Protein AF-A0A969W1D8-F1 (afdb_monomer_lite)

pLDDT: mean 75.1, std 19.81, range [30.45, 95.0]

Foldseek 3Di:
DDPPPPPPDPVVVCPVLVVQVCVLCPPADPLLVQVLVVCVVPADAPDWDKDQQQPDPPQQPDDDPVDGGDHDDPVSSVSSVVSCVVSVQKDWPDADPNRITTIHGHRGPPPPPPDD

Structure (mmCIF, N/CA/C/O backbone):
data_AF-A0A969W1D8-F1
#
_entry.id   AF-A0A969W1D8-F1
#
loop_
_atom_site.group_PDB
_atom_site.id
_atom_site.type_symbol
_atom_site.label_atom_id
_atom_site.label_alt_id
_atom_site.label_comp_id
_atom_site.label_asym_id
_atom_site.label_entity_id
_atom_site.label_seq_id
_atom_site.pdbx_PDB_ins_code
_atom_site.Cartn_x
_atom_site.Cartn_y
_atom_site.Cartn_z
_atom_site.occupancy
_atom_site.B_iso_or_equiv
_atom_site.auth_seq_id
_atom_site.auth_comp_id
_atom_site.auth_asym_id
_atom_site.auth_atom_id
_atom_site.pdbx_PDB_model_num
ATOM 1 N N . MET A 1 1 ? 41.151 0.887 -22.341 1.00 37.41 1 MET A N 1
ATOM 2 C CA . MET A 1 1 ? 39.968 1.652 -21.890 1.00 37.41 1 MET A CA 1
ATOM 3 C C . MET A 1 1 ? 38.725 0.920 -22.373 1.00 37.41 1 MET A C 1
ATOM 5 O O . MET A 1 1 ? 38.447 0.950 -23.562 1.00 37.41 1 MET A O 1
ATOM 9 N N . GLN A 1 2 ? 38.052 0.167 -21.500 1.00 39.06 2 GLN A N 1
ATOM 10 C CA . GLN A 1 2 ? 36.811 -0.531 -21.855 1.00 39.06 2 GLN A CA 1
ATOM 11 C C . GLN A 1 2 ? 35.631 0.423 -21.647 1.00 39.06 2 GLN A C 1
ATOM 13 O O . GLN A 1 2 ? 35.390 0.878 -20.533 1.00 39.06 2 GLN A O 1
ATOM 18 N N . SER A 1 3 ? 34.933 0.755 -22.734 1.00 41.88 3 SER A N 1
ATOM 19 C CA . SER A 1 3 ? 33.674 1.500 -22.707 1.00 41.88 3 SER A CA 1
ATOM 20 C C . SER A 1 3 ? 32.562 0.556 -22.252 1.00 41.88 3 SER A C 1
ATOM 22 O O . SER A 1 3 ? 32.094 -0.288 -23.019 1.00 41.88 3 SER A O 1
ATOM 24 N N . THR A 1 4 ? 32.147 0.658 -20.991 1.00 50.50 4 THR A N 1
ATOM 25 C CA . THR A 1 4 ? 30.929 0.015 -20.492 1.00 50.50 4 THR A CA 1
ATOM 26 C C . THR A 1 4 ? 29.727 0.771 -21.050 1.00 50.50 4 THR A C 1
ATOM 28 O O . THR A 1 4 ? 29.203 1.706 -20.450 1.00 50.50 4 THR A O 1
ATOM 31 N N . THR A 1 5 ? 29.285 0.382 -22.247 1.00 47.78 5 THR A N 1
ATOM 32 C CA . THR A 1 5 ? 28.036 0.899 -22.816 1.00 47.78 5 THR A CA 1
ATOM 33 C C . THR A 1 5 ? 26.881 0.343 -21.988 1.00 47.78 5 THR A C 1
ATOM 35 O O . THR A 1 5 ? 26.471 -0.804 -22.150 1.00 47.78 5 THR A O 1
ATOM 38 N N . TRP A 1 6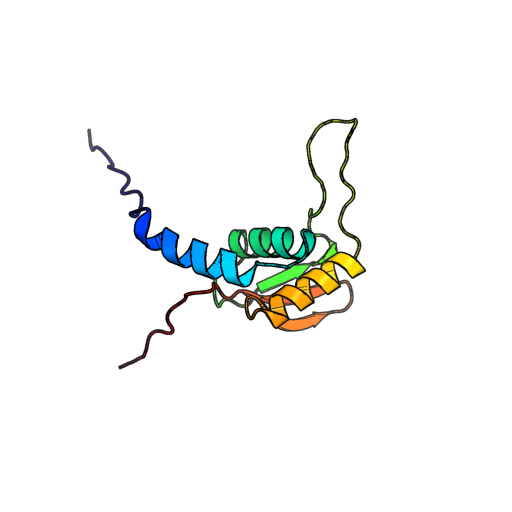 ? 26.391 1.147 -21.045 1.00 43.75 6 TRP A N 1
ATOM 39 C CA . TRP A 1 6 ? 25.188 0.862 -20.270 1.00 43.75 6 TRP A CA 1
ATOM 40 C C . TRP A 1 6 ? 24.006 0.760 -21.244 1.00 43.75 6 TRP A C 1
ATOM 42 O O . TRP A 1 6 ? 23.480 1.773 -21.711 1.00 43.75 6 TRP A O 1
ATOM 52 N N . PHE A 1 7 ? 23.589 -0.461 -21.584 1.00 45.41 7 PHE A N 1
ATOM 53 C CA . PHE A 1 7 ? 22.353 -0.690 -22.325 1.00 45.41 7 PHE A CA 1
ATOM 54 C C . PHE A 1 7 ? 21.179 -0.289 -21.426 1.00 45.41 7 PHE A C 1
ATOM 56 O O . PHE A 1 7 ? 20.684 -1.090 -20.637 1.00 45.41 7 PHE A O 1
ATOM 63 N N . LYS A 1 8 ? 20.717 0.964 -21.529 1.00 40.53 8 LYS A N 1
ATOM 64 C CA . LYS A 1 8 ? 19.390 1.331 -21.021 1.00 40.53 8 LYS A CA 1
ATOM 65 C C . LYS A 1 8 ? 18.378 0.433 -21.744 1.00 40.53 8 LYS A C 1
ATOM 67 O O . LYS A 1 8 ? 18.337 0.478 -22.976 1.00 40.53 8 LYS A O 1
ATOM 72 N N . PRO A 1 9 ? 17.580 -0.385 -21.037 1.00 44.06 9 PRO A N 1
ATOM 73 C CA . PRO A 1 9 ? 16.565 -1.190 -21.696 1.00 44.06 9 PRO A CA 1
ATOM 74 C C . PRO A 1 9 ? 15.618 -0.272 -22.481 1.00 44.06 9 PRO A C 1
ATOM 76 O O . PRO A 1 9 ? 15.277 0.824 -22.032 1.00 44.06 9 PRO A O 1
ATOM 79 N N . ALA A 1 10 ? 15.253 -0.690 -23.697 1.00 42.59 10 ALA A N 1
ATOM 80 C CA . ALA A 1 10 ? 14.449 0.111 -24.615 1.00 42.59 10 ALA A CA 1
ATOM 81 C C . ALA A 1 10 ? 13.156 0.595 -23.933 1.00 42.59 10 ALA A C 1
ATOM 83 O O . ALA A 1 10 ? 12.381 -0.220 -23.427 1.00 42.59 10 ALA A O 1
ATOM 84 N N . ARG A 1 11 ? 12.916 1.917 -23.946 1.00 43.12 11 ARG A N 1
ATOM 85 C CA . ARG A 1 11 ? 11.745 2.586 -23.334 1.00 43.12 11 ARG A CA 1
ATOM 86 C C . ARG A 1 11 ? 10.403 1.933 -23.703 1.00 43.12 11 ARG A C 1
ATOM 88 O O . ARG A 1 11 ? 9.476 1.966 -22.903 1.00 43.12 11 ARG A O 1
ATOM 95 N N . SER A 1 12 ? 10.316 1.299 -24.872 1.00 39.50 12 SER A N 1
ATOM 96 C CA . SER A 1 12 ? 9.119 0.619 -25.378 1.00 39.50 12 SER A CA 1
ATOM 97 C C . SER A 1 12 ? 8.652 -0.568 -24.529 1.00 39.50 12 SER A C 1
ATOM 99 O O . SER A 1 12 ? 7.454 -0.822 -24.474 1.00 39.50 12 SER A O 1
ATOM 101 N N . ARG A 1 13 ? 9.545 -1.267 -23.812 1.00 40.50 13 ARG A N 1
ATOM 102 C CA . ARG A 1 13 ? 9.138 -2.373 -22.919 1.00 40.50 13 ARG A CA 1
ATOM 103 C C . ARG A 1 13 ? 8.436 -1.889 -21.647 1.00 40.50 13 ARG A C 1
ATOM 105 O O . ARG A 1 13 ? 7.638 -2.625 -21.085 1.00 40.50 13 ARG A O 1
ATOM 112 N N . TYR A 1 14 ? 8.702 -0.652 -21.227 1.00 37.97 14 TYR A N 1
ATOM 113 C CA . TYR A 1 14 ? 8.064 -0.039 -20.061 1.00 37.97 14 TYR A CA 1
ATOM 114 C C . TYR A 1 14 ? 6.781 0.722 -20.414 1.00 37.97 14 TYR A C 1
ATOM 116 O O . TYR A 1 14 ? 5.942 0.888 -19.540 1.00 37.97 14 TYR A O 1
ATOM 124 N N . ALA A 1 15 ? 6.608 1.138 -21.676 1.00 37.22 15 ALA A N 1
ATOM 125 C CA . ALA A 1 15 ? 5.457 1.926 -22.127 1.00 37.22 15 ALA A CA 1
ATOM 126 C C . ALA A 1 15 ? 4.106 1.210 -21.904 1.00 37.22 15 ALA A C 1
ATOM 128 O O . ALA A 1 15 ? 3.153 1.822 -21.427 1.00 37.22 15 ALA A O 1
ATOM 129 N N . HIS A 1 16 ? 4.041 -0.100 -22.164 1.00 46.81 16 HIS A N 1
ATOM 130 C CA . HIS A 1 16 ? 2.820 -0.887 -21.951 1.00 46.81 16 HIS A CA 1
ATOM 131 C C . HIS A 1 16 ? 2.493 -1.086 -20.465 1.00 46.81 16 HIS A C 1
ATOM 133 O O . HIS A 1 16 ? 1.350 -0.907 -20.061 1.00 46.81 16 HIS A O 1
ATOM 139 N N . VAL A 1 17 ? 3.509 -1.353 -19.633 1.00 51.22 17 VAL A N 1
ATOM 140 C CA . VAL A 1 17 ? 3.343 -1.444 -18.171 1.00 51.22 17 VAL A CA 1
ATOM 141 C C . VAL A 1 17 ? 2.878 -0.101 -17.601 1.00 51.22 17 VAL A C 1
ATOM 143 O O . VAL A 1 17 ? 2.062 -0.074 -16.687 1.00 51.22 17 VAL A O 1
ATOM 146 N N . THR A 1 18 ? 3.341 1.024 -18.158 1.00 62.47 18 THR A N 1
ATOM 147 C CA . THR A 1 18 ? 2.873 2.352 -17.744 1.00 62.47 18 THR A CA 1
ATOM 148 C C . THR A 1 18 ? 1.445 2.665 -18.186 1.00 62.47 18 THR A C 1
ATOM 150 O O . THR A 1 18 ? 0.746 3.334 -17.434 1.00 62.47 18 THR A O 1
ATOM 153 N N . GLU A 1 19 ? 0.979 2.181 -19.342 1.00 67.94 19 GLU A N 1
ATOM 154 C CA . GLU A 1 19 ? -0.418 2.364 -19.774 1.00 67.94 19 GLU A CA 1
ATOM 155 C C . GLU A 1 19 ? -1.393 1.505 -18.965 1.00 67.94 19 GLU A C 1
ATOM 157 O O . GLU A 1 19 ? -2.418 2.013 -18.508 1.00 67.94 19 GLU A O 1
ATOM 162 N N . ASP A 1 20 ? -1.077 0.228 -18.746 1.00 73.88 20 ASP A N 1
ATOM 163 C CA . ASP A 1 20 ? -1.926 -0.665 -17.951 1.00 73.88 20 ASP A CA 1
ATOM 164 C C . ASP A 1 20 ? -1.955 -0.238 -16.480 1.00 73.88 20 ASP A C 1
ATOM 166 O O . ASP A 1 20 ? -3.011 -0.266 -15.849 1.00 73.88 20 ASP A O 1
ATOM 170 N N . LEU A 1 21 ? -0.828 0.248 -15.947 1.00 78.38 21 LEU A N 1
ATOM 171 C CA . LEU A 1 21 ? -0.787 0.864 -14.622 1.00 78.38 21 LEU A CA 1
ATOM 172 C C . LEU A 1 21 ? -1.586 2.169 -14.572 1.00 78.38 21 LEU A C 1
ATOM 174 O O . LEU A 1 21 ? -2.324 2.380 -13.614 1.00 78.38 21 LEU A O 1
ATOM 178 N N . ALA A 1 22 ? -1.483 3.030 -15.588 1.00 78.94 22 ALA A N 1
ATOM 179 C CA . ALA A 1 22 ? -2.255 4.269 -15.640 1.00 78.94 22 ALA A CA 1
ATOM 180 C C . ALA A 1 22 ? -3.766 3.992 -15.655 1.00 78.94 22 ALA A C 1
ATOM 182 O O . ALA A 1 22 ? -4.500 4.630 -14.906 1.00 78.94 22 ALA A O 1
ATOM 183 N N . LYS A 1 23 ? -4.218 2.990 -16.421 1.00 80.69 23 LYS A N 1
ATOM 184 C CA . LYS A 1 23 ? -5.614 2.520 -16.410 1.00 80.69 23 LYS A CA 1
ATOM 185 C C . LYS A 1 23 ? -6.003 1.931 -15.055 1.00 80.69 23 LYS A C 1
ATOM 187 O O . LYS A 1 23 ? -7.045 2.272 -14.504 1.00 80.69 23 LYS A O 1
ATOM 192 N N . ALA A 1 24 ? -5.153 1.081 -14.475 1.00 81.06 24 ALA A N 1
ATOM 193 C CA . ALA A 1 24 ? -5.409 0.472 -13.171 1.00 81.06 24 ALA A CA 1
ATOM 194 C C . ALA A 1 24 ? -5.459 1.499 -12.028 1.00 81.06 24 ALA A C 1
ATOM 196 O O . ALA A 1 24 ? -6.120 1.243 -11.021 1.00 81.06 24 ALA A O 1
ATOM 197 N N . LEU A 1 25 ? -4.818 2.659 -12.184 1.00 84.19 25 LEU A N 1
ATOM 198 C CA . LEU A 1 25 ? -4.854 3.779 -11.240 1.00 84.19 25 LEU A CA 1
ATOM 199 C C . LEU A 1 25 ? -5.867 4.870 -11.626 1.00 84.19 25 LEU A C 1
ATOM 201 O O . LEU A 1 25 ? -6.030 5.844 -10.893 1.00 84.19 25 LEU A O 1
ATOM 205 N N . GLU A 1 26 ? -6.594 4.731 -12.733 1.00 86.50 26 GLU A N 1
ATOM 206 C CA . GLU A 1 26 ? -7.586 5.724 -13.138 1.00 86.50 26 GLU A CA 1
ATOM 207 C C . GLU A 1 26 ? -8.735 5.783 -12.116 1.00 86.50 26 GLU A C 1
ATOM 209 O O . GLU A 1 26 ? -9.311 4.762 -11.728 1.00 86.50 26 GLU A O 1
ATOM 214 N N . GLY A 1 27 ? -9.042 6.983 -11.618 1.00 85.06 27 GLY A N 1
ATOM 215 C CA . GLY A 1 27 ? -10.095 7.200 -10.621 1.00 85.06 27 GLY A CA 1
ATOM 216 C C . GLY A 1 27 ? -9.769 6.730 -9.197 1.00 85.06 27 GLY A C 1
ATOM 217 O O . GLY A 1 27 ? -10.652 6.778 -8.342 1.00 85.06 27 GLY A O 1
ATOM 218 N N . VAL A 1 28 ? -8.537 6.288 -8.907 1.00 89.69 28 VAL A N 1
ATOM 219 C CA . VAL A 1 28 ? -8.121 6.002 -7.521 1.00 89.69 28 VAL A CA 1
ATOM 220 C C . VAL A 1 28 ? -7.770 7.291 -6.780 1.00 89.69 28 VAL A C 1
ATOM 222 O O . VAL A 1 28 ? -7.366 8.296 -7.369 1.00 89.69 28 VAL A O 1
ATOM 225 N N . SER A 1 29 ? -7.905 7.270 -5.457 1.00 92.56 29 SER A N 1
ATOM 226 C CA . SER A 1 29 ? -7.516 8.404 -4.616 1.00 92.56 29 SER A CA 1
ATOM 227 C C . SER A 1 29 ? -6.014 8.704 -4.715 1.00 92.56 29 SER A C 1
ATOM 229 O O . SER A 1 29 ? -5.196 7.805 -4.916 1.00 92.56 29 SER A O 1
ATOM 231 N N . LYS A 1 30 ? -5.620 9.965 -4.486 1.00 89.50 30 LYS A N 1
ATOM 232 C CA . LYS A 1 30 ? -4.200 10.365 -4.448 1.00 89.50 30 LYS A CA 1
ATOM 233 C C . LYS A 1 30 ? -3.381 9.498 -3.481 1.00 89.50 30 LYS A C 1
ATOM 235 O O . LYS A 1 30 ? -2.281 9.086 -3.818 1.00 89.50 30 LYS A O 1
ATOM 240 N N . ALA A 1 31 ? -3.942 9.174 -2.316 1.00 90.12 31 ALA A N 1
ATOM 241 C CA . ALA A 1 31 ? -3.285 8.320 -1.332 1.00 90.12 31 ALA A CA 1
ATOM 242 C C . ALA A 1 31 ? -3.055 6.888 -1.843 1.00 90.12 31 ALA A C 1
ATOM 244 O O . ALA A 1 31 ? -1.991 6.328 -1.596 1.00 90.12 31 ALA A O 1
ATOM 245 N N . ALA A 1 32 ? -4.011 6.310 -2.581 1.00 91.25 32 ALA A N 1
ATOM 246 C CA . ALA A 1 32 ? -3.839 5.008 -3.231 1.00 91.25 32 ALA A CA 1
ATOM 247 C C . ALA A 1 32 ? -2.750 5.055 -4.305 1.00 91.25 32 ALA A C 1
ATOM 249 O O . ALA A 1 32 ? -1.926 4.150 -4.381 1.00 91.25 32 ALA A O 1
ATOM 250 N N . ASN A 1 33 ? -2.706 6.133 -5.085 1.00 90.50 33 ASN A N 1
ATOM 251 C CA . ASN A 1 33 ? -1.684 6.332 -6.104 1.00 90.50 33 ASN A CA 1
ATOM 252 C C . ASN A 1 33 ? -0.274 6.453 -5.480 1.00 90.50 33 ASN A C 1
ATOM 254 O O . ASN A 1 33 ? 0.638 5.707 -5.841 1.00 90.50 33 ASN A O 1
ATOM 258 N N . ASP A 1 34 ? -0.122 7.300 -4.456 1.00 89.75 34 ASP A N 1
ATOM 259 C CA . ASP A 1 34 ? 1.129 7.455 -3.702 1.00 89.75 34 ASP A CA 1
ATOM 260 C C . ASP A 1 34 ? 1.571 6.128 -3.053 1.00 89.75 34 ASP A C 1
ATOM 262 O O . ASP A 1 34 ? 2.748 5.762 -3.119 1.00 89.75 34 ASP A O 1
ATOM 266 N N . LEU A 1 35 ? 0.628 5.383 -2.459 1.00 91.31 35 LEU A N 1
ATOM 267 C CA . LEU A 1 35 ? 0.886 4.067 -1.875 1.00 91.31 35 LEU A CA 1
ATOM 268 C C . LEU A 1 35 ? 1.325 3.060 -2.944 1.00 91.31 35 LEU A C 1
ATOM 270 O O . LEU A 1 35 ? 2.318 2.367 -2.745 1.00 91.31 35 LEU A O 1
ATOM 274 N N . CYS A 1 36 ? 0.652 3.011 -4.095 1.00 90.94 36 CYS A N 1
ATOM 275 C CA . CYS A 1 36 ? 1.009 2.119 -5.197 1.00 90.94 36 CYS A CA 1
ATOM 276 C C . CYS A 1 36 ? 2.438 2.370 -5.674 1.00 90.94 36 CYS A C 1
ATOM 278 O O . CYS A 1 36 ? 3.234 1.438 -5.775 1.00 90.94 36 CYS A O 1
ATOM 280 N N . HIS A 1 37 ? 2.788 3.632 -5.930 1.00 87.81 37 HIS A N 1
ATOM 281 C CA . HIS A 1 37 ? 4.133 3.996 -6.366 1.00 87.81 37 HIS A CA 1
ATOM 282 C C . HIS A 1 37 ? 5.195 3.678 -5.316 1.00 87.81 37 HIS A C 1
ATOM 284 O O . HIS A 1 37 ? 6.290 3.235 -5.670 1.00 87.81 37 HIS A O 1
ATOM 290 N N . TYR A 1 38 ? 4.888 3.880 -4.033 1.00 89.56 38 TYR A N 1
ATOM 291 C CA . TYR A 1 38 ? 5.790 3.494 -2.956 1.00 89.56 38 TYR A CA 1
ATOM 292 C C . TYR A 1 38 ? 6.027 1.982 -2.950 1.00 89.56 38 TYR A C 1
ATOM 294 O O . TYR A 1 38 ? 7.181 1.560 -2.999 1.00 89.56 38 TYR A O 1
ATOM 302 N N . LEU A 1 39 ? 4.957 1.181 -2.959 1.00 88.12 39 LEU A N 1
ATOM 303 C CA . LEU A 1 39 ? 5.037 -0.281 -2.945 1.00 88.12 39 LEU A CA 1
ATOM 304 C C . LEU A 1 39 ? 5.782 -0.819 -4.166 1.00 88.12 39 LEU A C 1
ATOM 306 O O . LEU A 1 39 ? 6.681 -1.634 -4.017 1.00 88.12 39 LEU A O 1
ATOM 310 N N . PHE A 1 40 ? 5.505 -0.297 -5.359 1.00 86.50 40 PHE A N 1
ATOM 311 C CA . PHE A 1 40 ? 6.169 -0.718 -6.599 1.00 86.50 40 PHE A CA 1
ATOM 312 C C . PHE A 1 40 ? 7.662 -0.362 -6.627 1.00 86.50 40 PHE A C 1
ATOM 314 O O . PHE A 1 40 ? 8.422 -0.920 -7.415 1.00 86.50 40 PHE A O 1
ATOM 321 N N . ARG A 1 41 ? 8.095 0.590 -5.793 1.00 84.25 41 ARG A N 1
ATOM 322 C CA . ARG A 1 41 ? 9.505 0.962 -5.651 1.00 84.25 41 ARG A CA 1
ATOM 323 C C . ARG A 1 41 ? 10.245 0.073 -4.653 1.00 84.25 41 ARG A C 1
ATOM 325 O O . ARG A 1 41 ? 11.438 -0.146 -4.837 1.00 84.25 41 ARG A O 1
ATOM 332 N N . VAL A 1 42 ? 9.585 -0.347 -3.573 1.00 83.06 42 VAL A N 1
ATOM 333 C CA . VAL A 1 42 ? 10.244 -1.029 -2.441 1.00 83.06 42 VAL A CA 1
ATOM 334 C C . VAL A 1 42 ? 10.005 -2.537 -2.407 1.00 83.06 42 VAL A C 1
ATOM 336 O O . VAL A 1 42 ? 10.836 -3.261 -1.868 1.00 83.06 42 VAL A O 1
ATOM 339 N N . CYS A 1 43 ? 8.903 -3.015 -2.980 1.00 83.81 43 CYS A N 1
ATOM 340 C CA . CYS A 1 43 ? 8.549 -4.428 -3.028 1.00 83.81 43 CYS A CA 1
ATOM 341 C C . CYS A 1 43 ? 8.974 -5.053 -4.360 1.00 83.81 43 CYS A C 1
ATOM 343 O O . CYS A 1 43 ? 8.990 -4.398 -5.403 1.00 83.81 43 CYS A O 1
ATOM 345 N N . ILE A 1 44 ? 9.275 -6.349 -4.323 1.00 82.81 44 ILE A N 1
ATOM 346 C CA . ILE A 1 44 ? 9.522 -7.156 -5.521 1.00 82.81 44 ILE A CA 1
ATOM 347 C C . ILE A 1 44 ? 8.196 -7.792 -5.955 1.00 82.81 44 ILE A C 1
ATOM 349 O O . ILE A 1 44 ? 7.491 -8.373 -5.129 1.00 82.81 44 ILE A O 1
ATOM 353 N N . ASP A 1 45 ? 7.869 -7.695 -7.246 1.00 82.44 45 ASP A N 1
ATOM 354 C CA . ASP A 1 45 ? 6.669 -8.304 -7.834 1.00 82.44 45 ASP A CA 1
ATOM 355 C C . ASP A 1 45 ? 6.544 -9.790 -7.472 1.00 82.44 45 ASP A C 1
ATOM 357 O O . ASP A 1 45 ? 7.512 -10.549 -7.562 1.00 82.44 45 ASP A O 1
ATOM 361 N N . GLY A 1 46 ? 5.356 -10.211 -7.040 1.00 80.62 46 GLY A N 1
ATOM 362 C CA . GLY A 1 46 ? 5.076 -11.608 -6.697 1.00 80.62 46 GLY A CA 1
ATOM 363 C C . GLY A 1 46 ? 5.745 -12.125 -5.416 1.00 80.62 46 GLY A C 1
ATOM 364 O O . GLY A 1 46 ? 5.458 -13.251 -5.006 1.00 80.62 46 GLY A O 1
ATOM 365 N N . LYS A 1 47 ? 6.593 -11.331 -4.751 1.00 86.75 47 LYS A N 1
ATOM 366 C CA . LYS A 1 47 ? 7.212 -11.700 -3.476 1.00 86.75 47 LYS A CA 1
ATOM 367 C C . LYS A 1 47 ? 6.328 -11.278 -2.304 1.00 86.75 47 LYS A C 1
ATOM 369 O O . LYS A 1 47 ? 5.735 -10.200 -2.296 1.00 86.75 47 LYS A O 1
ATOM 374 N N . LEU A 1 48 ? 6.268 -12.142 -1.296 1.00 89.25 48 LEU A N 1
ATOM 375 C CA . LEU A 1 48 ? 5.608 -11.847 -0.033 1.00 89.25 48 LEU A CA 1
ATOM 376 C C . LEU A 1 48 ? 6.481 -10.892 0.791 1.00 89.25 48 LEU A C 1
ATOM 378 O O . LEU A 1 48 ? 7.623 -11.223 1.111 1.00 89.25 48 LEU A O 1
ATOM 382 N N . GLU A 1 49 ? 5.935 -9.729 1.125 1.00 91.12 49 GLU A N 1
ATOM 383 C CA . GLU A 1 49 ? 6.590 -8.674 1.898 1.00 91.12 49 GLU A CA 1
ATOM 384 C C . GLU A 1 49 ? 5.720 -8.292 3.101 1.00 91.12 49 GLU A C 1
ATOM 386 O O . GLU A 1 49 ? 4.495 -8.433 3.081 1.00 91.12 49 GLU A O 1
ATOM 391 N N . GLU A 1 50 ? 6.352 -7.802 4.161 1.00 93.19 50 GLU A N 1
ATOM 392 C CA . GLU A 1 50 ? 5.683 -7.306 5.363 1.00 93.19 50 GLU A CA 1
ATOM 393 C C . GLU A 1 50 ? 5.976 -5.814 5.515 1.00 93.19 50 GLU A C 1
ATOM 395 O O . GLU A 1 50 ? 7.134 -5.400 5.467 1.00 93.19 50 GLU A O 1
ATOM 400 N N . ILE A 1 51 ? 4.924 -5.002 5.630 1.00 91.75 51 ILE A N 1
ATOM 401 C CA . ILE A 1 51 ? 5.026 -3.541 5.663 1.00 91.75 51 ILE A CA 1
ATOM 402 C C . ILE A 1 51 ? 4.256 -2.954 6.841 1.00 91.75 51 ILE A C 1
ATOM 404 O O . ILE A 1 51 ? 3.124 -3.348 7.113 1.00 91.75 51 ILE A O 1
ATOM 408 N N . ASP A 1 52 ? 4.819 -1.940 7.486 1.00 92.56 52 ASP A N 1
ATOM 409 C CA . ASP A 1 52 ? 4.115 -1.149 8.496 1.00 92.56 52 ASP A CA 1
ATOM 410 C C . ASP A 1 52 ? 3.343 -0.014 7.822 1.00 92.56 52 ASP A C 1
ATOM 412 O O . ASP A 1 52 ? 3.855 1.088 7.621 1.00 92.56 52 ASP A O 1
ATOM 416 N N . LEU A 1 53 ? 2.090 -0.289 7.438 1.00 91.12 53 LEU A N 1
ATOM 417 C CA . LEU A 1 53 ? 1.284 0.600 6.594 1.00 91.12 53 LEU A CA 1
ATOM 418 C C . LEU A 1 53 ? 1.165 2.018 7.167 1.00 91.12 53 LEU A C 1
ATOM 420 O O . LEU A 1 53 ? 1.202 2.987 6.414 1.00 91.12 53 LEU A O 1
ATOM 424 N N . TYR A 1 54 ? 0.999 2.146 8.485 1.00 89.50 54 TYR A N 1
ATOM 425 C CA . TYR A 1 54 ? 0.752 3.432 9.146 1.00 89.50 54 TYR A CA 1
ATOM 426 C C . TYR A 1 54 ? 2.017 4.241 9.443 1.00 89.50 54 TYR A C 1
ATOM 428 O O . TYR A 1 54 ? 1.904 5.433 9.734 1.00 89.50 54 TYR A O 1
ATOM 436 N N . ASP A 1 55 ? 3.192 3.623 9.330 1.00 88.06 55 ASP A N 1
ATOM 437 C CA . ASP A 1 55 ? 4.481 4.284 9.547 1.00 88.06 55 ASP A CA 1
ATOM 438 C C . ASP A 1 55 ? 5.116 4.763 8.236 1.00 88.06 55 ASP A C 1
ATOM 440 O O . ASP A 1 55 ? 6.158 5.425 8.243 1.00 88.06 55 ASP A O 1
ATOM 444 N N . LEU A 1 56 ? 4.459 4.494 7.101 1.00 87.00 56 LEU A N 1
ATOM 445 C CA . LEU A 1 56 ? 4.915 4.945 5.796 1.00 87.00 56 LEU A CA 1
ATOM 446 C C . LEU A 1 56 ? 4.940 6.484 5.712 1.00 87.00 56 LEU A C 1
ATOM 448 O O . LEU A 1 56 ? 3.962 7.145 6.079 1.00 87.00 56 LEU A O 1
ATOM 452 N N . PRO A 1 57 ? 6.011 7.080 5.154 1.00 84.06 57 PRO A N 1
ATOM 453 C CA . PRO A 1 57 ? 6.137 8.527 4.990 1.00 84.06 57 PRO A CA 1
ATOM 454 C C . PRO A 1 57 ? 5.337 9.023 3.768 1.00 84.06 57 PRO A C 1
ATOM 456 O O . PRO A 1 57 ? 5.879 9.645 2.855 1.00 84.06 57 PRO A O 1
ATOM 459 N N . LEU A 1 58 ? 4.043 8.697 3.703 1.00 85.38 58 LEU A N 1
ATOM 460 C CA . LEU A 1 58 ? 3.136 9.089 2.619 1.00 85.38 58 LEU A CA 1
ATOM 461 C C . LEU A 1 58 ? 2.285 10.298 3.029 1.00 85.38 58 LEU A C 1
ATOM 463 O O . LEU A 1 58 ? 1.830 10.396 4.169 1.00 85.38 58 LEU A O 1
ATOM 467 N N . GLY A 1 59 ? 2.044 11.216 2.088 1.00 77.38 59 GLY A N 1
ATOM 468 C CA . GLY A 1 59 ? 1.301 12.466 2.323 1.00 77.38 59 GLY A CA 1
ATOM 469 C C . GLY A 1 59 ? 2.172 13.660 2.740 1.00 77.38 59 GLY A C 1
ATOM 470 O O . GLY A 1 59 ? 1.737 14.807 2.641 1.00 77.38 59 GLY A O 1
ATOM 471 N N . GLU A 1 60 ? 3.434 13.424 3.108 1.00 73.75 60 GLU A N 1
ATOM 472 C CA . GLU A 1 60 ? 4.420 14.480 3.358 1.00 73.75 60 GLU A CA 1
ATOM 473 C C . GLU A 1 60 ? 4.894 15.086 2.022 1.00 73.75 60 GLU A C 1
ATOM 475 O O . GLU A 1 60 ? 5.802 14.576 1.368 1.00 73.75 60 GLU A O 1
ATOM 480 N N . GLN A 1 61 ? 4.273 16.177 1.560 1.00 60.06 61 GLN A N 1
ATOM 481 C CA . GLN A 1 61 ? 4.776 16.924 0.401 1.00 60.06 61 GLN A CA 1
ATOM 482 C C . GLN A 1 61 ? 5.648 18.119 0.821 1.00 60.06 61 GLN A C 1
ATOM 484 O O . GLN A 1 61 ? 5.136 19.176 1.157 1.00 60.06 61 GLN A O 1
ATOM 489 N N . ARG A 1 62 ? 6.962 17.925 0.628 1.00 49.34 62 ARG A N 1
ATOM 490 C CA . ARG A 1 62 ? 8.066 18.889 0.407 1.00 49.34 62 ARG A CA 1
ATOM 491 C C . ARG A 1 62 ? 8.673 19.658 1.595 1.00 49.34 62 ARG A C 1
ATOM 493 O O . ARG A 1 62 ? 8.039 20.063 2.553 1.00 49.34 62 ARG A O 1
ATOM 500 N N . SER A 1 63 ? 9.983 19.852 1.430 1.00 48.88 63 SER A N 1
ATOM 501 C CA . SER A 1 63 ? 11.046 20.266 2.352 1.00 48.88 63 SER A CA 1
ATOM 502 C C . SER A 1 63 ? 11.085 21.754 2.726 1.00 48.88 63 SER A C 1
ATOM 504 O O . SER A 1 63 ? 12.145 22.262 3.085 1.00 48.88 63 SER A O 1
ATOM 506 N N . THR A 1 64 ? 9.980 22.484 2.596 1.00 52.78 64 THR A N 1
ATOM 507 C CA . THR A 1 64 ? 9.919 23.903 2.973 1.00 52.78 64 THR A CA 1
ATOM 508 C C . THR A 1 64 ? 9.128 24.066 4.265 1.00 52.78 64 THR A C 1
ATOM 510 O O . THR A 1 64 ? 7.995 23.604 4.366 1.00 52.78 64 THR A O 1
ATOM 513 N N . GLU A 1 65 ? 9.708 24.771 5.245 1.00 51.97 65 GLU A N 1
ATOM 514 C CA . GLU A 1 65 ? 9.154 24.991 6.598 1.00 51.97 65 GLU A CA 1
ATOM 515 C C . GLU A 1 65 ? 7.689 25.467 6.617 1.00 51.97 65 GLU A C 1
ATOM 517 O O . GLU A 1 65 ? 6.973 25.240 7.586 1.00 51.97 65 GLU A O 1
ATOM 522 N N . LYS A 1 66 ? 7.219 26.103 5.535 1.00 48.44 66 LYS A N 1
ATOM 523 C CA . LYS A 1 66 ? 5.864 26.660 5.411 1.00 48.44 66 LYS A CA 1
ATOM 524 C C . LYS A 1 66 ? 4.794 25.684 4.910 1.00 48.44 66 LYS A C 1
ATOM 526 O O . LYS A 1 66 ? 3.618 26.029 4.968 1.00 48.44 66 LYS A O 1
ATOM 531 N N . MET A 1 67 ? 5.158 24.504 4.405 1.00 47.72 67 MET A N 1
ATOM 532 C CA . MET A 1 67 ? 4.203 23.520 3.877 1.00 47.72 67 MET A CA 1
ATOM 533 C C . MET A 1 67 ? 4.598 22.093 4.263 1.00 47.72 67 MET A C 1
ATOM 535 O O . MET A 1 67 ? 4.759 21.239 3.399 1.00 47.72 67 MET A O 1
ATOM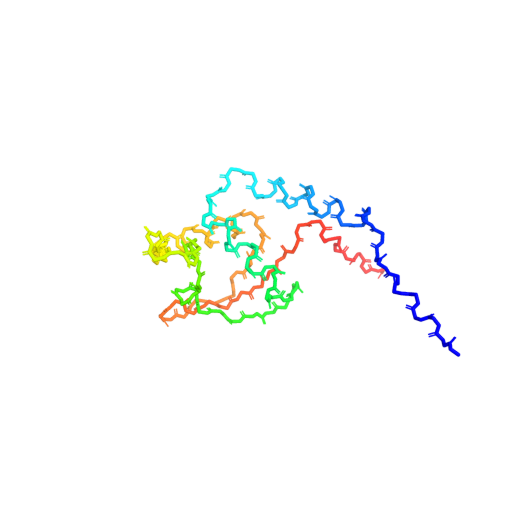 539 N N . GLN A 1 68 ? 4.732 21.808 5.562 1.00 52.59 68 GLN A N 1
ATOM 540 C CA . GLN A 1 68 ? 4.781 20.414 6.007 1.00 52.59 68 GLN A CA 1
ATOM 541 C C . GLN A 1 68 ? 3.442 19.747 5.671 1.00 52.59 68 GLN A C 1
ATOM 543 O O . GLN A 1 68 ? 2.441 19.932 6.369 1.00 52.59 68 GLN A O 1
ATOM 548 N N . GLY A 1 69 ? 3.403 18.996 4.568 1.00 57.97 69 GLY A N 1
ATOM 549 C CA . GLY A 1 69 ? 2.302 18.078 4.302 1.00 57.97 69 GLY A CA 1
ATOM 550 C C . GLY A 1 69 ? 2.123 17.143 5.499 1.00 57.97 69 GLY A C 1
ATOM 551 O O . GLY A 1 69 ? 3.101 16.646 6.055 1.00 57.97 69 GLY A O 1
ATOM 552 N N . ARG A 1 70 ? 0.880 16.926 5.933 1.00 71.88 70 ARG A N 1
ATOM 553 C CA . ARG A 1 70 ? 0.585 15.966 7.002 1.00 71.88 70 ARG A CA 1
ATOM 554 C C . ARG A 1 70 ? 0.605 14.556 6.429 1.00 71.88 70 ARG A C 1
ATOM 556 O O . ARG A 1 70 ? 0.079 14.333 5.338 1.00 71.88 70 ARG A O 1
ATOM 563 N N . ARG A 1 71 ? 1.143 13.604 7.198 1.00 83.88 71 ARG A N 1
ATOM 564 C CA . ARG A 1 71 ? 0.995 12.177 6.891 1.00 83.88 71 ARG A CA 1
ATOM 565 C C . ARG A 1 71 ? -0.472 11.838 6.671 1.00 83.88 71 ARG A C 1
ATOM 567 O O . ARG A 1 71 ? -1.350 12.372 7.359 1.00 83.88 71 ARG A O 1
ATOM 574 N N . TYR A 1 72 ? -0.731 10.934 5.734 1.00 89.06 72 TYR A N 1
ATOM 575 C CA . TYR A 1 72 ? -2.072 10.390 5.572 1.00 89.06 72 TYR A CA 1
ATOM 576 C C . TYR A 1 72 ? -2.538 9.730 6.877 1.00 89.06 72 TYR A C 1
ATOM 578 O O . TYR A 1 72 ? -1.763 9.082 7.579 1.00 89.06 72 TYR A O 1
ATOM 586 N N . SER A 1 73 ? -3.817 9.908 7.219 1.00 90.06 73 SER A N 1
ATOM 587 C CA . SER A 1 73 ? -4.393 9.247 8.390 1.00 90.06 73 SER A CA 1
ATOM 588 C C . SER A 1 73 ? -4.434 7.728 8.194 1.00 90.06 73 SER A C 1
ATOM 590 O O . SER A 1 73 ? -4.442 7.234 7.063 1.00 90.06 73 SER A O 1
ATOM 592 N N . ARG A 1 74 ? -4.532 6.977 9.299 1.00 91.69 74 ARG A N 1
ATOM 593 C CA . ARG A 1 74 ? -4.671 5.510 9.264 1.00 91.69 74 ARG A CA 1
ATOM 594 C C . ARG A 1 74 ? -5.850 5.064 8.395 1.00 91.69 74 ARG A C 1
ATOM 596 O O . ARG A 1 74 ? -5.696 4.157 7.585 1.00 91.69 74 ARG A O 1
ATOM 603 N N . ASP A 1 75 ? -6.989 5.748 8.500 1.00 92.19 75 ASP A N 1
ATOM 604 C CA . ASP A 1 75 ? -8.180 5.444 7.696 1.00 92.19 75 ASP A CA 1
ATOM 605 C C . ASP A 1 75 ? -7.966 5.729 6.208 1.00 92.19 75 ASP A C 1
ATOM 607 O O . ASP A 1 75 ? -8.406 4.957 5.356 1.00 92.19 75 ASP A O 1
ATOM 611 N N . THR A 1 76 ? -7.228 6.796 5.885 1.00 92.69 76 THR A N 1
ATOM 612 C CA . THR A 1 76 ? -6.871 7.127 4.499 1.00 92.69 76 THR A CA 1
ATOM 613 C C . THR A 1 76 ? -5.970 6.052 3.902 1.00 92.69 76 THR A C 1
ATOM 615 O O . THR A 1 76 ? -6.222 5.596 2.792 1.00 92.69 76 THR A O 1
ATOM 618 N N . LEU A 1 77 ? -4.953 5.604 4.645 1.00 92.56 77 LEU A N 1
ATOM 619 C CA . LEU A 1 77 ? -4.032 4.552 4.206 1.00 92.56 77 LEU A CA 1
ATOM 620 C C . LEU A 1 77 ? -4.723 3.193 4.085 1.00 92.56 77 LEU A C 1
ATOM 622 O O . LEU A 1 77 ? -4.465 2.453 3.140 1.00 92.56 77 LEU A O 1
ATOM 626 N N . LYS A 1 78 ? -5.650 2.882 4.993 1.00 93.25 78 LYS A N 1
ATOM 627 C CA . LYS A 1 78 ? -6.466 1.668 4.915 1.00 93.25 78 LYS A CA 1
ATOM 628 C C . LYS A 1 78 ? -7.395 1.690 3.699 1.00 93.25 78 LYS A C 1
ATOM 630 O O . LYS A 1 78 ? -7.471 0.705 2.972 1.00 93.25 78 LYS A O 1
ATOM 635 N N . SER A 1 79 ? -8.065 2.816 3.450 1.00 95.00 79 SER A N 1
ATOM 636 C CA . SER A 1 79 ? -8.896 3.008 2.255 1.00 95.00 79 SER A CA 1
ATOM 637 C C . SER A 1 79 ? -8.069 2.926 0.969 1.00 95.00 79 SER A C 1
ATOM 639 O O . SER A 1 79 ? -8.475 2.276 0.008 1.00 95.00 79 SER A O 1
ATOM 641 N N . ALA A 1 80 ? -6.879 3.528 0.968 1.00 94.56 80 ALA A N 1
ATOM 642 C CA . ALA A 1 80 ? -5.930 3.450 -0.133 1.00 94.56 80 ALA A CA 1
ATOM 643 C C . ALA A 1 80 ? -5.499 2.005 -0.415 1.00 94.56 80 ALA A C 1
ATOM 645 O O . ALA A 1 80 ? -5.539 1.574 -1.563 1.00 94.56 80 ALA A O 1
ATOM 646 N N . LEU A 1 81 ? -5.148 1.241 0.623 1.00 94.44 81 LEU A N 1
ATOM 647 C CA . LEU A 1 81 ? -4.788 -0.169 0.491 1.00 94.44 81 LEU A CA 1
ATOM 648 C C . LEU A 1 81 ? -5.946 -0.993 -0.089 1.00 94.44 81 LEU A C 1
ATOM 650 O O . LEU A 1 81 ? -5.723 -1.761 -1.020 1.00 94.44 81 LEU A O 1
ATOM 654 N N . ASN A 1 82 ? -7.173 -0.793 0.400 1.00 94.31 82 ASN A N 1
ATOM 655 C CA . ASN A 1 82 ? -8.354 -1.477 -0.134 1.00 94.31 82 ASN A CA 1
ATOM 656 C C . ASN A 1 82 ? -8.562 -1.178 -1.625 1.00 94.31 82 ASN A C 1
ATOM 658 O O . ASN A 1 82 ? -8.768 -2.104 -2.399 1.00 94.31 82 ASN A O 1
ATOM 662 N N . GLN A 1 83 ? -8.409 0.081 -2.053 1.00 94.00 83 GLN A N 1
ATOM 663 C CA . GLN A 1 83 ? -8.498 0.435 -3.475 1.00 94.00 83 GLN A CA 1
ATOM 664 C C . GLN A 1 83 ? -7.460 -0.316 -4.323 1.00 94.00 83 GLN A C 1
ATOM 666 O O . GLN A 1 83 ? -7.769 -0.730 -5.436 1.00 94.00 83 GLN A O 1
ATOM 671 N N . LEU A 1 84 ? -6.237 -0.520 -3.822 1.00 92.06 84 LEU A N 1
ATOM 672 C CA . LEU A 1 84 ? -5.214 -1.283 -4.550 1.00 92.06 84 LEU A CA 1
ATOM 673 C C . LEU A 1 84 ? -5.527 -2.782 -4.612 1.00 92.06 84 LEU A C 1
ATOM 675 O O . LEU A 1 84 ? -5.227 -3.421 -5.623 1.00 92.06 84 LEU A O 1
ATOM 679 N N . VAL A 1 85 ? -6.148 -3.329 -3.566 1.00 91.94 85 VAL A N 1
ATOM 680 C CA . VAL A 1 85 ? -6.643 -4.713 -3.550 1.00 91.94 85 VAL A CA 1
ATOM 681 C C . VAL A 1 85 ? -7.777 -4.892 -4.557 1.00 91.94 85 VAL A C 1
ATOM 683 O O . VAL A 1 85 ? -7.719 -5.812 -5.370 1.00 91.94 85 VAL A O 1
ATOM 686 N N . ASP A 1 86 ? -8.748 -3.978 -4.583 1.00 90.69 86 ASP A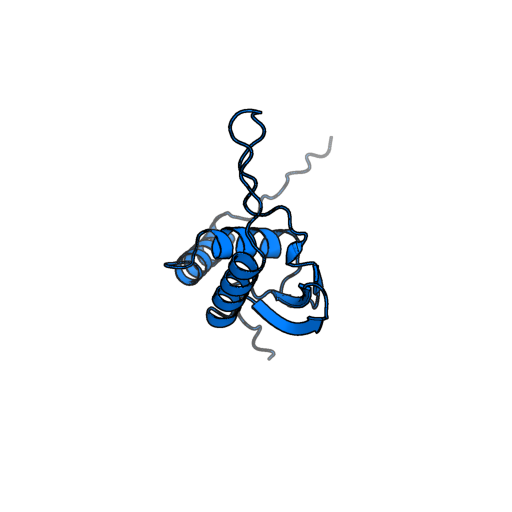 N 1
ATOM 687 C CA . ASP A 1 86 ? -9.880 -4.013 -5.520 1.00 90.69 86 ASP A CA 1
ATOM 688 C C . ASP A 1 86 ? -9.422 -3.939 -6.986 1.00 90.69 86 ASP A C 1
ATOM 690 O O . ASP A 1 86 ? -10.050 -4.504 -7.880 1.00 90.69 86 ASP A O 1
ATOM 694 N N . ARG A 1 87 ? -8.296 -3.262 -7.242 1.00 87.12 87 ARG A N 1
ATOM 695 C CA . ARG A 1 87 ? -7.663 -3.170 -8.569 1.00 87.12 87 ARG A CA 1
ATOM 696 C C . ARG A 1 87 ? -6.730 -4.345 -8.886 1.00 87.12 87 ARG A C 1
ATOM 698 O O . ARG A 1 87 ? -6.143 -4.370 -9.965 1.00 87.12 87 ARG A O 1
ATOM 705 N N . GLY A 1 88 ? -6.571 -5.302 -7.972 1.00 88.12 88 GLY A N 1
ATOM 706 C CA . GLY A 1 88 ? -5.708 -6.474 -8.145 1.00 88.12 88 GLY A CA 1
ATOM 707 C C . GLY A 1 88 ? -4.206 -6.168 -8.140 1.00 88.12 88 GLY A C 1
ATOM 708 O O . GLY A 1 88 ? -3.413 -7.018 -8.541 1.00 88.12 88 GLY A O 1
ATOM 709 N N . LEU A 1 89 ? -3.809 -4.972 -7.693 1.00 88.31 89 LEU A N 1
ATOM 710 C CA . LEU A 1 89 ? -2.410 -4.525 -7.631 1.00 88.31 89 LEU A CA 1
ATOM 711 C C . LEU A 1 89 ? -1.706 -5.012 -6.360 1.00 88.31 89 LEU A C 1
ATOM 713 O O . LEU A 1 89 ? -0.477 -5.037 -6.284 1.00 88.31 89 LEU A O 1
ATOM 717 N N . VAL A 1 90 ? -2.488 -5.385 -5.349 1.00 91.06 90 VAL A N 1
ATOM 718 C CA . VAL A 1 90 ? -2.015 -5.882 -4.060 1.00 91.06 90 VAL A CA 1
ATOM 719 C C . VAL A 1 90 ? -2.866 -7.073 -3.638 1.00 91.06 90 VAL A C 1
ATOM 721 O O . VAL A 1 90 ? -4.087 -7.050 -3.756 1.00 91.06 90 VAL A O 1
ATOM 724 N N . ILE A 1 91 ? -2.222 -8.104 -3.101 1.00 91.94 91 ILE A N 1
ATOM 725 C CA . ILE A 1 91 ? -2.880 -9.243 -2.460 1.00 91.94 91 ILE A CA 1
ATOM 726 C C . ILE A 1 91 ? -2.456 -9.252 -0.998 1.00 91.94 91 ILE A C 1
ATOM 728 O O . ILE A 1 91 ? -1.264 -9.300 -0.708 1.00 91.94 91 ILE A O 1
ATOM 732 N N . ILE A 1 92 ? -3.417 -9.200 -0.078 1.00 92.31 92 ILE A N 1
ATOM 733 C CA . ILE A 1 92 ? -3.147 -9.270 1.362 1.00 92.31 92 ILE A CA 1
ATOM 734 C C . ILE A 1 92 ? -3.160 -10.738 1.792 1.00 92.31 92 ILE A C 1
ATOM 736 O O . ILE A 1 92 ? -4.159 -11.426 1.606 1.00 92.31 92 ILE A O 1
ATOM 740 N N . ASP A 1 93 ? -2.067 -11.193 2.400 1.00 92.62 93 ASP A N 1
ATOM 741 C CA . ASP A 1 93 ? -1.968 -12.514 3.031 1.00 92.62 93 ASP A CA 1
ATOM 742 C C . ASP A 1 93 ? -2.435 -12.461 4.491 1.00 92.62 93 ASP A C 1
ATOM 744 O O . ASP A 1 93 ? -3.234 -13.282 4.945 1.00 92.62 93 ASP A O 1
ATOM 748 N N . ARG A 1 94 ? -1.963 -11.459 5.245 1.00 91.12 94 ARG A N 1
ATOM 749 C CA . ARG A 1 94 ? -2.287 -11.316 6.668 1.00 91.12 94 ARG A CA 1
ATOM 750 C C . ARG A 1 94 ? -2.246 -9.863 7.119 1.00 91.12 94 ARG A C 1
ATOM 752 O O . ARG A 1 94 ? -1.385 -9.095 6.703 1.00 91.12 94 ARG A O 1
ATOM 759 N N . LEU A 1 95 ? -3.148 -9.508 8.031 1.00 90.00 95 LEU A N 1
ATOM 760 C CA . LEU A 1 95 ? -3.158 -8.216 8.712 1.00 90.00 95 LEU A CA 1
ATOM 761 C C . LEU A 1 95 ? -2.872 -8.419 10.202 1.00 90.00 95 LEU A C 1
ATOM 763 O O . LEU A 1 95 ? -3.571 -9.182 10.871 1.00 90.00 95 LEU A O 1
ATOM 767 N N . PHE A 1 96 ? -1.852 -7.743 10.722 1.00 89.31 96 PHE A N 1
ATOM 768 C CA . PHE A 1 96 ? -1.469 -7.821 12.128 1.00 89.31 96 PHE A CA 1
ATOM 769 C C . PHE A 1 96 ? -2.000 -6.626 12.925 1.00 89.31 96 PHE A C 1
ATOM 771 O O . PHE A 1 96 ? -2.390 -5.583 12.390 1.00 89.31 96 PHE A O 1
ATOM 778 N N . ARG A 1 97 ? -2.015 -6.778 14.254 1.00 82.31 97 ARG A N 1
ATOM 779 C CA . ARG A 1 97 ? -2.324 -5.668 15.163 1.00 82.31 97 ARG A CA 1
ATOM 780 C C . ARG A 1 97 ? -1.239 -4.601 15.028 1.00 82.31 97 ARG A C 1
ATOM 782 O O . ARG A 1 97 ? -0.064 -4.932 15.011 1.00 82.31 97 ARG A O 1
ATOM 789 N N . GLY A 1 98 ? -1.643 -3.334 14.960 1.00 81.44 98 GLY A N 1
ATOM 790 C CA . GLY A 1 98 ? -0.718 -2.202 14.833 1.00 81.44 98 GLY A CA 1
ATOM 791 C C . GLY A 1 98 ? -0.595 -1.625 13.422 1.00 81.44 98 GLY A C 1
ATOM 792 O O . GLY A 1 98 ? -0.109 -0.511 13.291 1.00 81.44 98 GLY A O 1
ATOM 793 N N . GLY A 1 99 ? -1.135 -2.293 12.395 1.00 84.56 99 GLY A N 1
ATOM 794 C CA . GLY A 1 99 ? -1.098 -1.790 11.014 1.00 84.56 99 GLY A CA 1
ATOM 795 C C . GLY A 1 99 ? -0.021 -2.412 10.136 1.00 84.56 99 GLY A C 1
ATOM 796 O O . GLY A 1 99 ? 0.109 -2.008 8.984 1.00 84.56 99 GLY A O 1
ATOM 797 N N . THR A 1 100 ? 0.707 -3.404 10.645 1.00 91.94 100 THR A N 1
ATOM 798 C CA . THR A 1 100 ? 1.584 -4.241 9.832 1.00 91.94 100 THR A CA 1
ATOM 799 C C . THR A 1 100 ? 0.744 -5.137 8.923 1.00 91.94 100 THR A C 1
ATOM 801 O O . THR A 1 100 ? -0.183 -5.822 9.374 1.00 91.94 100 THR A O 1
ATOM 804 N N . VAL A 1 101 ? 1.046 -5.128 7.630 1.00 92.69 101 VAL A N 1
ATOM 805 C CA . VAL A 1 101 ? 0.344 -5.892 6.599 1.00 92.69 101 VAL A CA 1
ATOM 806 C C . VAL A 1 101 ? 1.352 -6.755 5.866 1.00 92.69 101 VAL A C 1
ATOM 808 O O . VAL A 1 101 ? 2.345 -6.258 5.341 1.00 92.69 101 VAL A O 1
ATOM 811 N N . ARG A 1 102 ? 1.068 -8.053 5.798 1.00 93.00 102 ARG A N 1
ATOM 812 C CA . ARG A 1 102 ? 1.774 -8.979 4.924 1.00 93.00 102 ARG A CA 1
ATOM 813 C C . ARG A 1 102 ? 1.038 -9.061 3.601 1.00 93.00 102 ARG A C 1
ATOM 815 O O . ARG A 1 102 ? -0.140 -9.425 3.568 1.00 93.00 102 ARG A O 1
ATOM 822 N N . LEU A 1 103 ? 1.719 -8.694 2.526 1.00 92.81 103 LEU A N 1
ATOM 823 C CA . LEU A 1 103 ? 1.122 -8.559 1.208 1.00 92.81 103 LEU A CA 1
ATOM 824 C C . LEU A 1 103 ? 2.075 -8.963 0.089 1.00 92.81 103 LEU A C 1
ATOM 826 O O . LEU A 1 103 ? 3.278 -9.114 0.276 1.00 92.81 103 LEU A O 1
ATOM 830 N N . THR A 1 104 ? 1.519 -9.132 -1.098 1.00 92.06 104 THR A N 1
ATOM 831 C CA . THR A 1 104 ? 2.253 -9.307 -2.347 1.00 92.06 104 THR A CA 1
ATOM 832 C C . THR A 1 104 ? 1.808 -8.231 -3.320 1.00 92.06 104 THR A C 1
ATOM 834 O O . THR A 1 104 ? 0.610 -8.003 -3.491 1.00 92.06 104 THR A O 1
ATOM 837 N N . VAL A 1 105 ? 2.769 -7.570 -3.958 1.00 89.31 105 VAL A N 1
ATOM 838 C CA . VA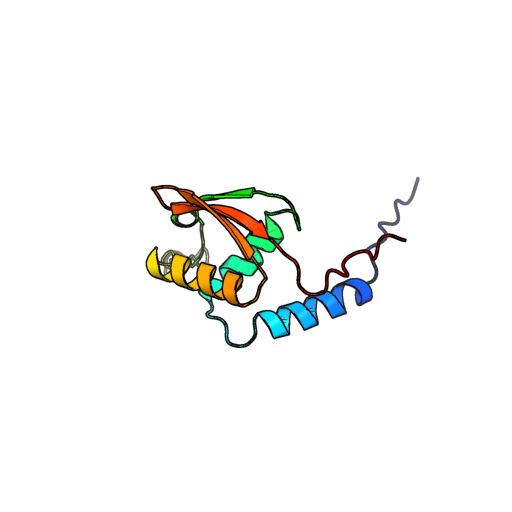L A 1 105 ? 2.505 -6.606 -5.029 1.00 89.31 105 VAL A CA 1
ATOM 839 C C . VAL A 1 105 ? 2.402 -7.351 -6.355 1.00 89.31 105 VAL A C 1
ATOM 841 O O . VAL A 1 105 ? 3.171 -8.284 -6.595 1.00 89.31 105 VAL A O 1
ATOM 844 N N . ARG A 1 106 ? 1.445 -6.950 -7.196 1.00 85.31 106 ARG A N 1
ATOM 845 C CA . ARG A 1 106 ? 1.288 -7.441 -8.566 1.00 85.31 106 ARG A CA 1
ATOM 846 C C . ARG A 1 106 ? 1.327 -6.291 -9.559 1.00 85.31 106 ARG A C 1
ATOM 848 O O . ARG A 1 106 ? 0.458 -5.419 -9.548 1.00 85.31 106 ARG A O 1
ATOM 855 N N . HIS A 1 107 ? 2.310 -6.313 -10.450 1.00 78.31 107 HIS A N 1
ATOM 856 C CA . HIS A 1 107 ? 2.386 -5.343 -11.534 1.00 78.31 107 HIS A CA 1
ATOM 857 C C . HIS A 1 107 ? 1.321 -5.637 -12.610 1.00 78.31 107 HIS A C 1
ATOM 859 O O . HIS A 1 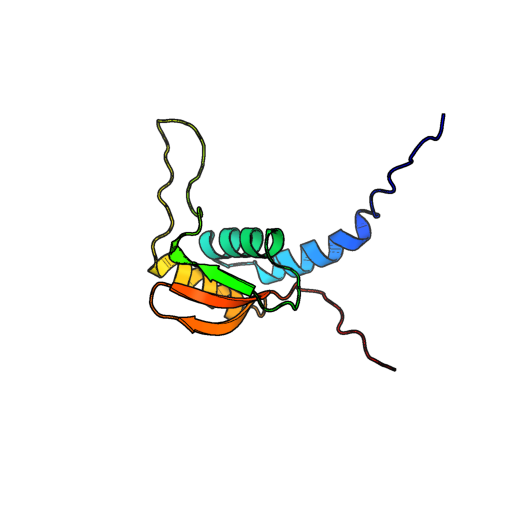107 ? 1.231 -6.765 -13.109 1.00 78.31 107 HIS A O 1
ATOM 865 N N . PRO A 1 108 ? 0.521 -4.637 -13.018 1.00 71.12 108 PRO A N 1
ATOM 866 C CA . PRO A 1 108 ? -0.423 -4.797 -14.112 1.00 71.12 108 PRO A CA 1
ATOM 867 C C . PRO A 1 108 ? 0.350 -5.026 -15.418 1.00 71.12 108 PRO A C 1
ATOM 869 O O . PRO A 1 108 ? 1.400 -4.427 -15.652 1.00 71.12 108 PRO A O 1
ATOM 872 N N . GLY A 1 109 ? -0.146 -5.945 -16.247 1.00 60.75 109 GLY A N 1
ATOM 873 C CA . GLY A 1 109 ? 0.510 -6.331 -17.500 1.00 60.75 109 GLY A CA 1
ATOM 874 C C . GLY A 1 109 ? 1.605 -7.400 -17.363 1.00 60.75 109 GLY A C 1
ATOM 875 O O . GLY A 1 109 ? 2.181 -7.800 -18.378 1.00 60.75 109 GLY A O 1
ATOM 876 N N . ALA A 1 110 ? 1.879 -7.921 -16.157 1.00 53.88 110 ALA A N 1
ATOM 877 C CA . ALA A 1 110 ? 2.710 -9.112 -15.995 1.00 53.88 110 ALA A CA 1
ATOM 878 C C . ALA A 1 110 ? 2.021 -10.306 -16.679 1.00 53.88 110 ALA A C 1
ATOM 880 O O . ALA A 1 110 ? 1.069 -10.890 -16.159 1.00 53.88 110 ALA A O 1
ATOM 881 N N . ARG A 1 111 ? 2.477 -10.653 -17.891 1.00 48.78 111 ARG A N 1
ATOM 882 C CA . ARG A 1 111 ? 2.073 -11.893 -18.559 1.00 48.78 111 ARG A CA 1
ATOM 883 C C . ARG A 1 111 ? 2.423 -13.039 -17.620 1.00 48.78 111 ARG A C 1
ATOM 885 O O . ARG A 1 111 ? 3.601 -13.258 -17.350 1.00 48.78 111 ARG A O 1
ATOM 892 N N . ILE A 1 112 ? 1.409 -13.765 -17.150 1.00 45.84 112 ILE A N 1
ATOM 893 C CA . ILE A 1 112 ? 1.612 -15.073 -16.531 1.00 45.84 112 ILE A CA 1
ATOM 894 C C . ILE A 1 112 ? 2.421 -15.874 -17.559 1.00 45.84 112 ILE A C 1
ATOM 896 O O . ILE A 1 112 ? 1.944 -16.013 -18.692 1.00 45.84 112 ILE A O 1
ATOM 900 N N . PRO A 1 113 ? 3.647 -16.333 -17.253 1.00 39.97 113 PRO A N 1
ATOM 901 C CA . PRO A 1 113 ? 4.311 -17.264 -18.141 1.00 39.97 113 PRO A CA 1
ATOM 902 C C . PRO A 1 113 ? 3.404 -18.489 -18.219 1.00 39.97 113 PRO A C 1
ATOM 904 O O . 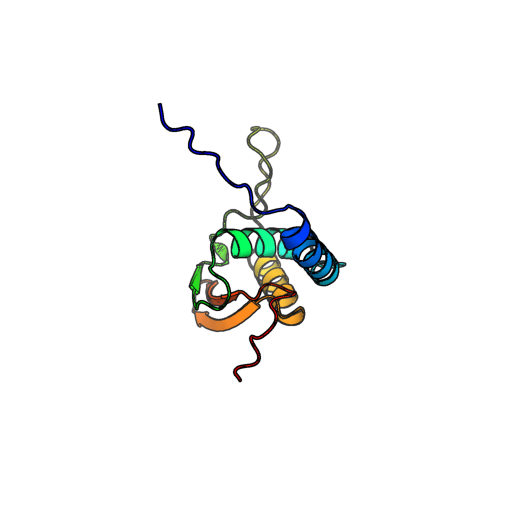PRO A 1 113 ? 3.200 -19.188 -17.227 1.00 39.97 113 PRO A O 1
ATOM 907 N N . ILE A 1 114 ? 2.800 -18.702 -19.387 1.00 43.44 114 ILE A N 1
ATOM 908 C CA . ILE A 1 114 ? 2.185 -19.979 -19.721 1.00 43.44 114 ILE A CA 1
ATOM 909 C C . ILE A 1 114 ? 3.358 -20.959 -19.661 1.00 43.44 114 ILE A C 1
ATOM 911 O O . ILE A 1 114 ? 4.250 -20.890 -20.508 1.00 43.44 114 ILE A O 1
ATOM 915 N N . SER A 1 115 ? 3.437 -21.764 -18.598 1.00 30.45 115 SER A N 1
ATOM 916 C CA . SER A 1 115 ? 4.369 -22.891 -18.603 1.00 30.45 115 SER A CA 1
ATOM 917 C C . SER A 1 115 ? 3.977 -23.801 -19.768 1.00 30.45 115 SER A C 1
ATOM 919 O O . SER A 1 115 ? 2.775 -24.026 -19.939 1.00 30.45 115 SER A O 1
ATOM 921 N N . PRO A 1 116 ? 4.943 -24.251 -20.587 1.00 44.00 116 PRO A N 1
ATOM 922 C CA . PRO A 1 116 ? 4.691 -25.265 -21.603 1.00 44.00 116 PRO A CA 1
ATOM 923 C C . PRO A 1 116 ? 4.210 -26.581 -20.981 1.00 44.00 116 PRO A C 1
ATOM 925 O O . PRO A 1 116 ? 4.567 -26.854 -19.810 1.00 44.00 116 PRO A O 1
#

Radius of gyration: 17.06 Å; chains: 1; bounding box: 50×52×40 Å

Secondary structure (DSSP, 8-state):
-------PPPTHHHHHHHHHHHHHTTT--HHHHHHHHHHHHHSPTT-EEEEEGGGS--S---S-TT--PPPPPHHHHHHHHHHHHHTTSEEEEEE-TTSEEEEEE--TT-------

Sequence (116 aa):
MQSTTWFKPARSRYAHVTEDLAKALEGVSKAANDLCHYLFRVCIDGKLEEIDLYDLPLGEQRSTEKMQGRRYSRDTLKSALNQLVDRGLVIIDRLFRGGTVRLTVRHPGARIPISP